Protein AF-A0A7C9AH93-F1 (afdb_monomer)

Secondary structure (DSSP, 8-state):
-HHHHHHHH-HHHHHHHHHHHHHHHHHTT-HHHHHHHHHHHHHHHHHHTTSSTTS-HHHHHHHHHHHH-TTT-----HHHHHHHHHHHHHHHHHHHHHH---

Sequence (102 aa):
VILVLSNLASNVPTVLLLGGRIAAAAAAISASKEKKAWLILAWVSTVAGNLSLLGSAANLIVCEQARRAPHLGYNLTFWRHLKFGVPSTVIVTAIGLILIRD

Nearest PDB structures (foldseek):
  8w6t-assembly1_B  TM=7.968E-01  e=7.071E-01  Homo sapiens

Mean predicted aligned error: 5.88 Å

pLDDT: mean 85.19, std 9.91, range [57.88, 95.81]

Organism: Opuntia streptacantha (NCBI:txid393608)

Radius of gyration: 16.13 Å; Cα contacts (8 Å, |Δi|>4): 118; chains: 1; bounding box: 41×19×42 Å

Solvent-accessible surface area (backbone atoms only — not comparable to full-atom values): 5316 Å² total; per-residue (Å²): 106,60,54,60,41,4,46,73,58,28,36,68,53,38,46,70,72,42,42,67,61,50,35,55,61,24,46,75,76,32,70,70,46,19,54,50,44,51,51,51,50,55,49,43,22,59,43,22,17,51,30,38,41,78,7,30,70,67,48,47,52,51,36,54,50,33,46,66,34,92,90,67,54,38,87,69,45,60,70,62,39,31,71,50,14,46,60,50,31,53,52,54,46,52,54,49,58,67,67,66,63,134

Structure (mmCIF, N/CA/C/O backbone):
data_AF-A0A7C9AH93-F1
#
_entry.id   AF-A0A7C9AH93-F1
#
loop_
_atom_site.group_PDB
_atom_site.id
_atom_site.type_symbol
_atom_site.label_atom_id
_atom_site.label_alt_id
_atom_site.label_comp_id
_atom_site.label_asym_id
_atom_site.label_entity_id
_atom_site.label_seq_id
_atom_site.pdbx_PDB_ins_code
_atom_site.Cartn_x
_atom_site.Cartn_y
_atom_site.Cartn_z
_atom_site.occupancy
_atom_site.B_iso_or_equiv
_atom_site.auth_seq_id
_atom_site.auth_comp_id
_atom_site.auth_asym_id
_atom_site.auth_atom_id
_atom_site.pdbx_PDB_model_num
ATOM 1 N N . VAL A 1 1 ? 5.503 -9.327 -5.765 1.00 60.56 1 VAL A N 1
ATOM 2 C CA . VAL A 1 1 ? 6.568 -9.203 -4.737 1.00 60.56 1 VAL A CA 1
ATOM 3 C C . VAL A 1 1 ? 6.452 -7.902 -3.944 1.00 60.56 1 VAL A C 1
ATOM 5 O O . VAL A 1 1 ? 6.250 -7.999 -2.745 1.00 60.56 1 VAL A O 1
ATOM 8 N N . ILE A 1 2 ? 6.476 -6.717 -4.573 1.00 66.25 2 ILE A N 1
ATOM 9 C CA . ILE A 1 2 ? 6.371 -5.413 -3.871 1.00 66.25 2 ILE A CA 1
ATOM 10 C C . ILE A 1 2 ? 5.104 -5.322 -2.997 1.00 66.25 2 ILE A C 1
ATOM 12 O O . ILE A 1 2 ? 5.217 -5.061 -1.809 1.00 66.25 2 ILE A O 1
ATOM 16 N N . LEU A 1 3 ? 3.922 -5.652 -3.539 1.00 61.56 3 LEU A N 1
ATOM 17 C CA . LEU A 1 3 ? 2.650 -5.672 -2.786 1.00 61.56 3 LEU A CA 1
ATOM 18 C C . LEU A 1 3 ? 2.695 -6.522 -1.504 1.00 61.56 3 LEU A C 1
ATOM 20 O O . LEU A 1 3 ? 2.157 -6.129 -0.472 1.00 61.56 3 LEU A O 1
ATOM 24 N N . VAL A 1 4 ? 3.341 -7.687 -1.581 1.00 66.44 4 VAL A N 1
ATOM 25 C CA . VAL A 1 4 ? 3.442 -8.639 -0.466 1.00 66.44 4 VAL A CA 1
ATOM 26 C C . VAL A 1 4 ? 4.460 -8.142 0.559 1.00 66.44 4 VAL A C 1
ATOM 28 O O . VAL A 1 4 ? 4.166 -8.112 1.749 1.00 66.44 4 VAL A O 1
ATOM 31 N N . LEU A 1 5 ? 5.630 -7.684 0.101 1.00 59.78 5 LEU A N 1
ATOM 32 C CA . LEU A 1 5 ? 6.681 -7.171 0.981 1.00 59.78 5 LEU A CA 1
ATOM 33 C C . LEU A 1 5 ? 6.278 -5.875 1.683 1.00 59.78 5 LEU A C 1
ATOM 35 O O . LEU A 1 5 ? 6.586 -5.727 2.856 1.00 59.78 5 LEU A O 1
ATOM 39 N N . SER A 1 6 ? 5.526 -4.981 1.042 1.00 60.12 6 SER A N 1
ATOM 40 C CA . SER A 1 6 ? 5.054 -3.752 1.695 1.00 60.12 6 SER A CA 1
ATOM 41 C C . SER A 1 6 ? 4.020 -4.008 2.789 1.00 60.12 6 SER A C 1
ATOM 43 O O . SER A 1 6 ? 3.951 -3.235 3.736 1.00 60.12 6 SER A O 1
ATOM 45 N N . ASN A 1 7 ? 3.291 -5.127 2.735 1.00 63.72 7 ASN A N 1
ATOM 46 C CA . ASN A 1 7 ? 2.416 -5.541 3.836 1.00 63.72 7 ASN A CA 1
ATOM 47 C C . ASN A 1 7 ? 3.163 -6.234 4.983 1.00 63.72 7 ASN A C 1
ATOM 49 O O . ASN A 1 7 ? 2.648 -6.267 6.095 1.00 63.72 7 ASN A O 1
ATOM 53 N N . LEU A 1 8 ? 4.357 -6.777 4.725 1.00 60.31 8 LEU A N 1
ATOM 54 C CA . LEU A 1 8 ? 5.144 -7.512 5.719 1.00 60.31 8 LEU A CA 1
ATOM 55 C C . LEU A 1 8 ? 6.230 -6.648 6.380 1.00 60.31 8 LEU A C 1
ATOM 57 O O . LEU A 1 8 ? 6.507 -6.790 7.564 1.00 60.31 8 LEU A O 1
ATOM 61 N N . ALA A 1 9 ? 6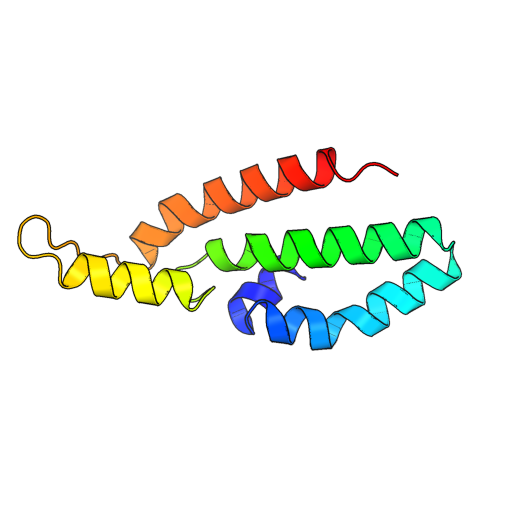.844 -5.758 5.603 1.00 57.88 9 ALA A N 1
ATOM 62 C CA . ALA A 1 9 ? 7.999 -4.955 5.984 1.00 57.88 9 ALA A CA 1
ATOM 63 C C . ALA A 1 9 ? 7.714 -3.447 5.970 1.00 57.88 9 ALA A C 1
ATOM 65 O O . ALA A 1 9 ? 8.618 -2.683 6.276 1.00 57.88 9 ALA A O 1
ATOM 66 N N . SER A 1 10 ? 6.492 -3.001 5.648 1.00 64.69 10 SER A N 1
ATOM 67 C CA . SER A 1 10 ? 6.134 -1.589 5.430 1.00 64.69 10 SER A CA 1
ATOM 68 C C . SER A 1 10 ? 6.717 -0.992 4.136 1.00 64.69 10 SER A C 1
ATOM 70 O O . SER A 1 10 ? 7.653 -1.514 3.513 1.00 64.69 10 SER A O 1
ATOM 72 N N . ASN A 1 11 ? 6.126 0.118 3.696 1.00 74.12 11 ASN A N 1
ATOM 73 C CA . ASN A 1 11 ? 6.435 0.788 2.430 1.00 74.12 11 ASN A CA 1
ATOM 74 C C . ASN A 1 11 ? 7.910 1.216 2.359 1.00 74.12 11 ASN A C 1
ATOM 76 O O . ASN A 1 11 ? 8.595 0.927 1.379 1.00 74.12 11 ASN A O 1
ATOM 80 N N . VAL A 1 12 ? 8.415 1.847 3.427 1.00 76.06 12 VAL A N 1
ATOM 81 C CA . VAL A 1 12 ? 9.775 2.410 3.478 1.00 76.06 12 VAL A CA 1
ATOM 82 C C . VAL A 1 12 ? 10.851 1.317 3.372 1.00 76.06 12 VAL A C 1
ATOM 84 O O . VAL A 1 12 ? 11.682 1.406 2.465 1.00 76.06 12 VAL A O 1
ATOM 87 N N . PRO A 1 13 ? 10.833 0.238 4.180 1.00 73.12 13 PRO A N 1
ATOM 88 C CA . PRO A 1 13 ? 11.804 -0.845 4.022 1.00 73.12 13 PRO A CA 1
ATOM 89 C C . PRO A 1 13 ? 11.701 -1.562 2.677 1.00 73.12 13 PRO A C 1
ATOM 91 O O . PRO A 1 13 ? 12.722 -1.950 2.119 1.00 73.12 13 PRO A O 1
ATOM 94 N N . THR A 1 14 ? 10.502 -1.690 2.098 1.00 78.00 14 THR A N 1
ATOM 95 C CA . THR A 1 14 ? 10.352 -2.299 0.764 1.00 78.00 14 THR A CA 1
ATOM 96 C C . THR A 1 14 ? 11.096 -1.504 -0.311 1.00 78.00 14 THR A C 1
ATOM 98 O O . THR A 1 14 ? 11.770 -2.096 -1.156 1.00 78.00 14 THR A O 1
ATOM 101 N N . VAL A 1 15 ? 11.017 -0.171 -0.269 1.00 79.12 15 VAL A N 1
ATOM 102 C CA . VAL A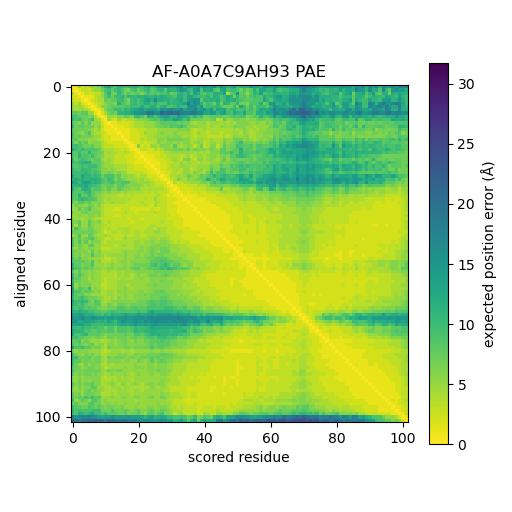 1 15 ? 11.746 0.702 -1.201 1.00 79.12 15 VAL A CA 1
ATOM 103 C C . VAL A 1 15 ? 13.254 0.615 -0.967 1.00 79.12 15 VAL A C 1
ATOM 105 O O . VAL A 1 15 ? 14.001 0.489 -1.933 1.00 79.12 15 VAL A O 1
ATOM 108 N N . LEU A 1 16 ? 13.709 0.600 0.288 1.00 79.94 16 LEU A N 1
ATOM 109 C CA . LEU A 1 16 ? 15.136 0.472 0.612 1.00 79.94 16 LEU A CA 1
ATOM 110 C C . LEU A 1 16 ? 15.722 -0.880 0.170 1.00 79.94 16 LEU A C 1
ATOM 112 O O . LEU A 1 16 ? 16.852 -0.936 -0.307 1.00 79.94 16 LEU A O 1
ATOM 116 N N . LEU A 1 17 ? 14.950 -1.965 0.283 1.00 80.00 17 LEU A N 1
ATOM 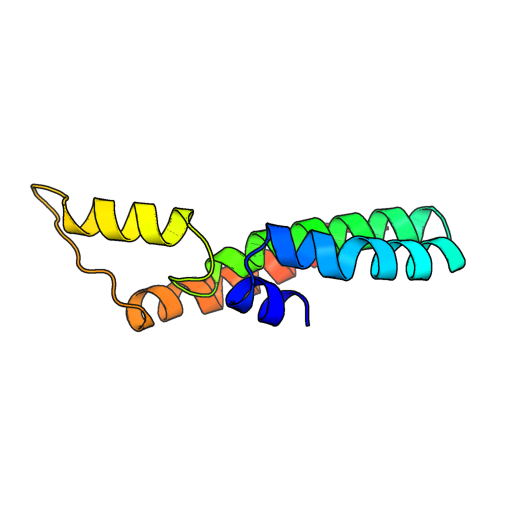117 C CA . LEU A 1 17 ? 15.392 -3.317 -0.075 1.00 80.00 17 LEU A CA 1
ATOM 118 C C . LEU A 1 17 ? 15.374 -3.587 -1.586 1.00 80.00 17 LEU A C 1
ATOM 120 O O . LEU A 1 17 ? 16.205 -4.350 -2.085 1.00 80.00 17 LEU A O 1
ATOM 124 N N . LEU A 1 18 ? 14.410 -3.016 -2.316 1.00 79.88 18 LEU A N 1
ATOM 125 C CA . LEU A 1 18 ? 14.185 -3.326 -3.733 1.00 79.88 18 LEU A CA 1
ATOM 126 C C . LEU A 1 18 ? 14.618 -2.213 -4.691 1.00 79.88 18 LEU A C 1
ATOM 128 O O . LEU A 1 18 ? 14.924 -2.512 -5.844 1.00 79.88 18 LEU A O 1
ATOM 132 N N . GLY A 1 19 ? 14.671 -0.959 -4.236 1.00 80.00 19 GLY A N 1
ATOM 133 C CA . GLY A 1 19 ? 14.898 0.218 -5.077 1.00 80.00 19 GLY A CA 1
ATOM 134 C C . GLY A 1 19 ? 16.188 0.148 -5.876 1.00 80.00 19 GLY A C 1
ATOM 135 O O . GLY A 1 19 ? 16.145 0.194 -7.100 1.00 80.00 19 GLY A O 1
ATOM 136 N N . GLY A 1 20 ? 17.323 -0.071 -5.206 1.00 78.81 20 GLY A N 1
ATOM 137 C CA . GLY A 1 20 ? 18.626 -0.129 -5.878 1.00 78.81 20 GLY A CA 1
ATOM 138 C C . GLY A 1 20 ? 18.725 -1.239 -6.931 1.00 78.81 20 GLY A C 1
ATOM 139 O O . GLY A 1 20 ? 19.265 -1.019 -8.010 1.00 78.81 20 GLY A O 1
ATOM 140 N N . ARG A 1 21 ? 18.148 -2.420 -6.665 1.00 81.75 21 ARG A N 1
ATOM 141 C CA . ARG A 1 21 ? 18.173 -3.556 -7.607 1.00 81.75 21 ARG A CA 1
ATOM 142 C C . ARG A 1 21 ? 17.260 -3.329 -8.811 1.00 81.75 21 ARG A C 1
ATOM 144 O O . ARG A 1 21 ? 17.649 -3.638 -9.932 1.00 81.75 21 ARG A O 1
ATOM 151 N N . ILE A 1 22 ? 16.062 -2.790 -8.579 1.00 81.25 22 I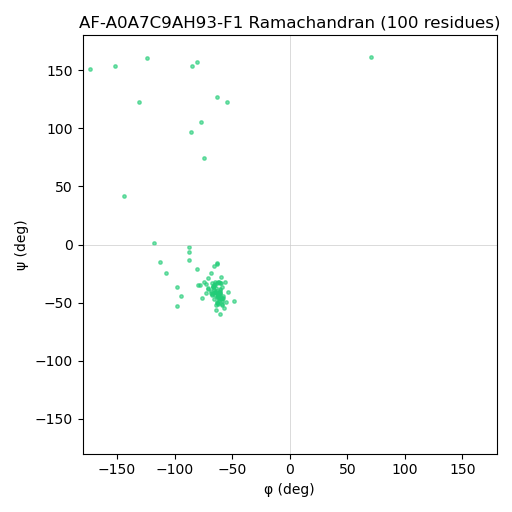LE A N 1
ATOM 152 C CA . ILE A 1 22 ? 15.090 -2.492 -9.638 1.00 81.25 22 ILE A CA 1
ATOM 153 C C . ILE A 1 22 ? 15.606 -1.358 -10.533 1.00 81.25 22 ILE A C 1
ATOM 155 O O . ILE A 1 22 ? 15.528 -1.467 -11.754 1.00 81.25 22 ILE A O 1
ATOM 159 N N . ALA A 1 23 ? 16.176 -0.309 -9.937 1.00 77.62 23 ALA A N 1
ATOM 160 C CA . ALA A 1 23 ? 16.762 0.811 -10.663 1.00 77.62 23 ALA A CA 1
ATOM 161 C C . ALA A 1 23 ? 17.956 0.377 -11.514 1.00 77.62 23 ALA A C 1
ATOM 163 O O . ALA A 1 23 ? 17.970 0.641 -12.711 1.00 77.62 23 ALA A O 1
ATOM 164 N N . ALA A 1 24 ? 18.903 -0.372 -10.938 1.00 78.31 24 ALA A N 1
ATOM 165 C CA . ALA A 1 24 ? 20.072 -0.861 -11.667 1.00 78.31 24 ALA A CA 1
ATOM 166 C C . ALA A 1 24 ? 19.689 -1.777 -12.844 1.00 78.31 24 ALA A C 1
ATOM 168 O O . ALA A 1 24 ? 20.230 -1.638 -13.940 1.00 78.31 24 ALA A O 1
ATOM 169 N N . ALA A 1 25 ? 18.718 -2.677 -12.649 1.00 78.06 25 ALA A N 1
ATOM 170 C CA . ALA A 1 25 ? 18.234 -3.554 -13.715 1.00 78.06 25 ALA A CA 1
ATOM 171 C C . ALA A 1 25 ? 17.528 -2.782 -14.845 1.00 78.06 25 ALA A C 1
ATOM 173 O O . ALA A 1 25 ? 17.649 -3.145 -16.012 1.00 78.06 25 ALA A O 1
ATOM 174 N N . ALA A 1 26 ? 16.800 -1.714 -14.519 1.00 78.50 26 ALA A N 1
ATOM 175 C CA . ALA A 1 26 ? 16.096 -0.899 -15.504 1.00 78.50 26 ALA A CA 1
ATOM 176 C C . ALA A 1 26 ? 17.021 0.096 -16.230 1.00 78.50 26 ALA A C 1
ATOM 178 O O . ALA A 1 26 ? 16.860 0.315 -17.434 1.00 78.50 26 ALA A O 1
ATOM 179 N N . ALA A 1 27 ? 18.022 0.637 -15.531 1.00 79.19 27 ALA A N 1
ATOM 180 C CA . ALA A 1 27 ? 19.061 1.498 -16.093 1.00 79.19 27 ALA A CA 1
ATOM 181 C C . ALA 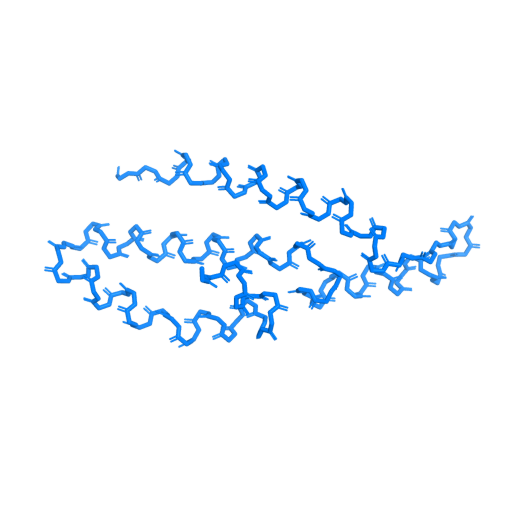A 1 27 ? 19.885 0.779 -17.171 1.00 79.19 27 ALA A C 1
ATOM 183 O O . ALA A 1 27 ? 20.255 1.390 -18.169 1.00 79.19 27 ALA A O 1
ATOM 184 N N . ALA A 1 28 ? 20.088 -0.537 -17.022 1.00 82.25 28 ALA A N 1
ATOM 185 C CA . ALA A 1 28 ? 20.743 -1.373 -18.030 1.00 82.25 28 ALA A CA 1
ATOM 186 C C . ALA A 1 28 ? 19.977 -1.453 -19.369 1.00 82.25 28 ALA A C 1
ATOM 188 O O . ALA A 1 28 ? 20.555 -1.852 -20.376 1.00 82.25 28 ALA A O 1
ATOM 189 N N . ILE A 1 29 ? 18.691 -1.082 -19.393 1.00 82.75 29 ILE A N 1
ATOM 190 C CA . ILE A 1 29 ? 17.855 -1.078 -20.602 1.00 82.75 29 ILE A CA 1
ATOM 191 C C . ILE A 1 29 ? 17.793 0.332 -21.206 1.00 82.75 29 ILE A C 1
ATOM 193 O O . ILE A 1 29 ? 18.017 0.505 -22.400 1.00 82.75 29 ILE A O 1
ATOM 197 N N . SER A 1 30 ? 17.435 1.343 -20.405 1.00 84.25 30 SER A N 1
ATOM 198 C CA . SER A 1 30 ? 17.361 2.756 -20.813 1.00 84.25 30 SER A CA 1
ATOM 199 C C . SER A 1 30 ? 17.073 3.652 -19.603 1.00 84.25 30 SER A C 1
ATOM 201 O O . SER A 1 30 ? 16.322 3.262 -18.708 1.00 84.25 30 SER A O 1
ATOM 203 N N . ALA A 1 31 ? 17.538 4.905 -19.634 1.00 80.81 31 ALA A N 1
ATOM 204 C CA . ALA A 1 31 ? 17.191 5.923 -18.635 1.00 80.81 31 ALA A CA 1
ATOM 205 C C . ALA A 1 31 ? 15.667 6.155 -18.504 1.00 80.81 31 ALA A C 1
ATOM 207 O O . ALA A 1 31 ? 15.153 6.416 -17.416 1.00 80.81 31 ALA A O 1
ATOM 208 N N . SER A 1 32 ? 14.913 6.003 -19.601 1.00 83.81 32 SER A N 1
ATOM 209 C CA . SER A 1 32 ? 13.442 6.089 -19.577 1.00 83.81 32 SER A CA 1
ATOM 210 C C . SER A 1 32 ? 12.810 4.961 -18.747 1.00 83.81 32 SER A C 1
ATOM 212 O O . SER A 1 32 ? 11.890 5.189 -17.957 1.00 83.81 32 SER A O 1
ATOM 214 N N . LYS A 1 33 ? 13.348 3.741 -18.867 1.00 83.19 33 LYS A N 1
ATOM 215 C CA . LYS A 1 33 ? 12.875 2.557 -18.144 1.00 83.19 33 LYS A CA 1
ATOM 216 C C . LYS A 1 33 ? 13.251 2.605 -16.671 1.00 83.19 33 LYS A C 1
ATOM 218 O O . LYS A 1 33 ? 12.441 2.187 -15.849 1.00 83.19 33 LYS A O 1
ATOM 223 N N . GLU A 1 34 ? 14.407 3.169 -16.328 1.00 86.06 34 GLU A N 1
ATOM 224 C CA . GLU A 1 34 ? 14.790 3.420 -14.936 1.00 86.06 34 GLU A CA 1
ATOM 225 C C . GLU A 1 34 ? 13.785 4.334 -14.228 1.00 86.06 34 GLU A C 1
ATOM 227 O O . GLU A 1 34 ? 13.243 3.975 -13.180 1.00 86.06 34 GLU A O 1
ATOM 232 N N . LYS A 1 35 ? 13.461 5.482 -14.836 1.00 86.25 35 LYS A N 1
ATOM 233 C CA . LYS A 1 35 ? 12.470 6.414 -14.286 1.00 86.25 35 LYS A CA 1
ATOM 234 C C . LYS A 1 35 ? 11.111 5.740 -14.105 1.00 86.25 35 LYS A C 1
ATOM 236 O O . LYS A 1 35 ? 10.486 5.878 -13.053 1.00 86.25 35 LYS A O 1
ATOM 241 N N . LYS A 1 36 ? 10.668 4.964 -15.097 1.00 87.00 36 LYS A N 1
ATOM 242 C CA . LYS A 1 36 ? 9.415 4.203 -15.014 1.00 87.00 36 LYS A CA 1
ATOM 243 C C . LYS A 1 36 ? 9.439 3.171 -13.884 1.00 87.00 36 LYS A C 1
ATOM 245 O O . LYS A 1 36 ? 8.451 3.030 -13.169 1.00 87.00 36 LYS A O 1
ATOM 250 N N . ALA A 1 37 ? 10.557 2.479 -13.689 1.00 87.12 37 ALA A N 1
ATOM 251 C CA . ALA A 1 37 ? 10.708 1.492 -12.628 1.00 87.12 37 ALA A CA 1
ATOM 252 C C . ALA A 1 37 ? 10.623 2.134 -11.231 1.00 87.12 37 ALA A C 1
ATOM 254 O O . ALA A 1 37 ? 9.927 1.606 -10.361 1.00 87.12 37 ALA A O 1
ATOM 255 N N . TRP A 1 38 ? 11.234 3.308 -11.041 1.00 88.31 38 TRP A N 1
ATOM 256 C CA . TRP A 1 38 ? 11.081 4.102 -9.818 1.00 88.31 38 TRP A CA 1
ATOM 257 C C . TRP A 1 38 ? 9.643 4.567 -9.589 1.00 88.31 38 TRP A C 1
ATOM 259 O O . TRP A 1 38 ? 9.145 4.452 -8.470 1.00 88.31 38 TRP A O 1
ATOM 269 N N . LEU A 1 39 ? 8.951 5.036 -10.633 1.00 89.75 39 LEU A N 1
ATOM 270 C CA . LEU A 1 39 ? 7.546 5.447 -10.536 1.00 89.75 39 LEU A CA 1
ATOM 271 C C . LEU A 1 39 ? 6.636 4.278 -10.143 1.00 89.75 39 LEU A C 1
ATOM 273 O O . LEU A 1 39 ? 5.816 4.416 -9.236 1.00 89.75 39 LEU A O 1
ATOM 277 N N . ILE A 1 40 ? 6.811 3.111 -10.770 1.00 89.44 40 ILE A N 1
ATOM 278 C CA . ILE A 1 40 ? 6.053 1.900 -10.430 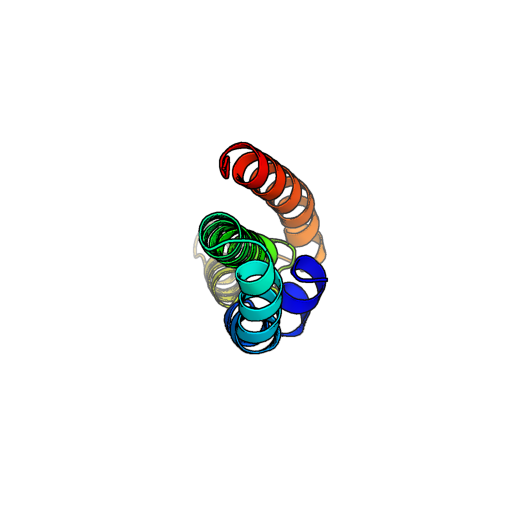1.00 89.44 40 ILE A CA 1
ATOM 279 C C . ILE A 1 40 ? 6.353 1.468 -8.992 1.00 89.44 40 ILE A C 1
ATOM 281 O O . ILE A 1 40 ? 5.426 1.167 -8.241 1.00 89.44 40 ILE A O 1
ATOM 285 N N . LEU A 1 41 ? 7.623 1.457 -8.577 1.00 88.31 41 LEU A N 1
ATOM 286 C CA . LEU A 1 41 ? 8.006 1.094 -7.213 1.00 88.31 41 LEU A CA 1
ATOM 287 C C . LEU A 1 41 ? 7.401 2.053 -6.182 1.00 88.31 41 LEU A C 1
ATOM 289 O O . LEU A 1 41 ? 6.831 1.595 -5.190 1.00 88.31 41 LEU A O 1
ATOM 293 N N . ALA A 1 42 ? 7.490 3.363 -6.414 1.00 88.56 42 ALA A N 1
ATOM 294 C CA . ALA A 1 42 ? 6.937 4.379 -5.525 1.00 88.56 42 ALA A CA 1
ATOM 295 C C . ALA A 1 42 ? 5.411 4.256 -5.420 1.00 88.56 42 ALA A C 1
ATOM 297 O O . ALA A 1 42 ? 4.861 4.256 -4.317 1.00 88.56 42 ALA A O 1
ATOM 298 N N . TRP A 1 43 ? 4.730 4.065 -6.553 1.00 91.19 43 TRP A N 1
ATOM 299 C CA . TRP A 1 43 ? 3.281 3.901 -6.589 1.00 91.19 43 TRP A CA 1
ATOM 300 C C . TRP A 1 43 ? 2.830 2.636 -5.860 1.00 91.19 43 TRP A C 1
ATOM 302 O O . TRP A 1 43 ? 2.045 2.694 -4.913 1.00 91.19 43 TRP A O 1
ATOM 312 N N . VAL A 1 44 ? 3.354 1.481 -6.276 1.00 89.19 44 VAL A N 1
ATOM 313 C CA . VAL A 1 44 ? 2.914 0.182 -5.762 1.00 89.19 44 VAL A CA 1
ATOM 314 C C . VAL A 1 44 ? 3.268 0.034 -4.287 1.00 89.19 44 VAL A C 1
ATOM 316 O O . VAL A 1 44 ? 2.439 -0.469 -3.536 1.00 89.19 44 VAL A O 1
ATOM 319 N N . SER A 1 45 ? 4.444 0.496 -3.845 1.00 87.06 45 SER A N 1
ATOM 320 C CA . SER A 1 45 ? 4.791 0.457 -2.418 1.00 87.06 45 SER A CA 1
ATOM 321 C C . SER A 1 45 ? 3.855 1.341 -1.594 1.00 87.06 45 SER A C 1
ATOM 323 O O . SER A 1 45 ? 3.359 0.886 -0.575 1.00 87.06 45 SER A O 1
ATOM 325 N N . THR A 1 46 ? 3.507 2.544 -2.063 1.00 89.50 46 THR A N 1
ATOM 326 C CA . THR A 1 46 ? 2.577 3.438 -1.354 1.00 89.50 46 THR A CA 1
ATOM 327 C C . THR A 1 46 ? 1.185 2.823 -1.209 1.00 89.50 46 THR A C 1
ATOM 329 O O . THR A 1 46 ? 0.654 2.741 -0.101 1.00 89.50 46 THR A O 1
ATOM 332 N N . VAL A 1 47 ? 0.601 2.351 -2.315 1.00 90.69 47 VAL A N 1
ATOM 333 C CA . VAL A 1 47 ? -0.779 1.832 -2.350 1.00 90.69 47 VAL A CA 1
ATOM 334 C C . VAL A 1 47 ? -0.903 0.479 -1.633 1.00 90.69 47 VAL A C 1
ATOM 336 O O . VAL A 1 47 ? -1.951 0.174 -1.055 1.00 90.69 47 VAL A O 1
ATOM 339 N N . ALA A 1 48 ? 0.168 -0.322 -1.609 1.00 88.31 48 ALA A N 1
ATOM 340 C CA . ALA A 1 48 ? 0.200 -1.610 -0.919 1.00 88.31 48 ALA A CA 1
ATOM 341 C C . ALA A 1 48 ? -0.018 -1.495 0.596 1.00 88.31 48 ALA A C 1
ATOM 343 O O . ALA A 1 48 ? -0.633 -2.391 1.177 1.00 88.31 48 ALA A O 1
ATOM 344 N N . GLY A 1 49 ? 0.420 -0.398 1.224 1.00 88.38 49 GLY A N 1
ATOM 345 C CA . GLY A 1 49 ? 0.234 -0.162 2.660 1.00 88.38 49 GLY A CA 1
ATOM 346 C C . GLY A 1 49 ? -1.234 -0.054 3.099 1.00 88.38 49 GLY A C 1
ATOM 347 O O . GLY A 1 49 ? -1.533 -0.189 4.283 1.00 88.38 49 GLY A O 1
ATOM 348 N N . ASN A 1 50 ? -2.169 0.137 2.162 1.00 91.12 50 ASN A N 1
ATOM 349 C CA . ASN A 1 50 ? -3.607 0.186 2.450 1.00 91.12 50 ASN A CA 1
ATOM 350 C C . ASN A 1 50 ? -4.291 -1.189 2.437 1.00 91.12 50 ASN A C 1
ATOM 352 O O . ASN A 1 50 ? -5.412 -1.305 2.936 1.00 91.12 50 ASN A O 1
ATOM 356 N N . LEU A 1 51 ? -3.620 -2.226 1.920 1.00 91.06 51 LEU A N 1
ATOM 357 C CA . LEU A 1 51 ? -4.210 -3.550 1.708 1.00 91.06 51 LEU A CA 1
ATOM 358 C C . LEU A 1 51 ? -4.725 -4.160 3.016 1.00 91.06 51 LEU A C 1
ATOM 360 O O . LEU A 1 51 ? -5.837 -4.681 3.065 1.00 91.06 51 LEU A O 1
ATOM 364 N N . SER A 1 52 ? -3.917 -4.090 4.074 1.00 91.50 52 SER A N 1
ATOM 365 C CA . SER A 1 52 ? -4.227 -4.643 5.389 1.00 91.50 52 SER A CA 1
ATOM 366 C C . SER A 1 52 ? -4.147 -3.579 6.482 1.00 91.50 52 SER A C 1
ATOM 368 O O . SER A 1 52 ? -3.493 -2.546 6.329 1.00 91.50 52 SER A O 1
ATOM 370 N N . LEU A 1 53 ? -4.790 -3.846 7.622 1.00 90.75 53 LEU A N 1
ATOM 371 C CA . LEU A 1 53 ? -4.798 -2.921 8.761 1.00 90.75 53 LEU A CA 1
ATOM 372 C C . LEU A 1 53 ? -3.380 -2.630 9.284 1.00 90.75 53 LEU A C 1
ATOM 374 O O . LEU A 1 53 ? -3.100 -1.520 9.717 1.00 90.75 53 LEU A O 1
ATOM 378 N N . LEU A 1 54 ? -2.484 -3.619 9.205 1.00 88.88 54 LEU A N 1
ATOM 379 C CA . LEU A 1 54 ? -1.087 -3.510 9.639 1.00 88.88 54 LEU A CA 1
ATOM 380 C C . LEU A 1 54 ? -0.154 -2.977 8.542 1.00 88.88 54 LEU A C 1
ATOM 382 O O . LEU A 1 54 ? 1.015 -2.722 8.812 1.00 88.88 54 LEU A O 1
ATOM 386 N N . GLY A 1 55 ? -0.654 -2.802 7.316 1.00 84.94 55 GLY A N 1
ATOM 387 C CA . GLY A 1 55 ? 0.152 -2.384 6.169 1.00 84.94 55 GLY A CA 1
ATOM 388 C C . GLY A 1 55 ? 0.712 -0.964 6.289 1.00 84.94 55 GLY A C 1
ATOM 389 O O . GLY A 1 55 ? 1.676 -0.629 5.604 1.00 84.94 55 GLY A O 1
ATOM 390 N N . SER A 1 56 ? 0.153 -0.125 7.168 1.00 87.50 56 SER A N 1
ATOM 391 C CA . SER A 1 56 ? 0.690 1.206 7.446 1.00 87.50 56 SER A CA 1
ATOM 392 C C . SER A 1 56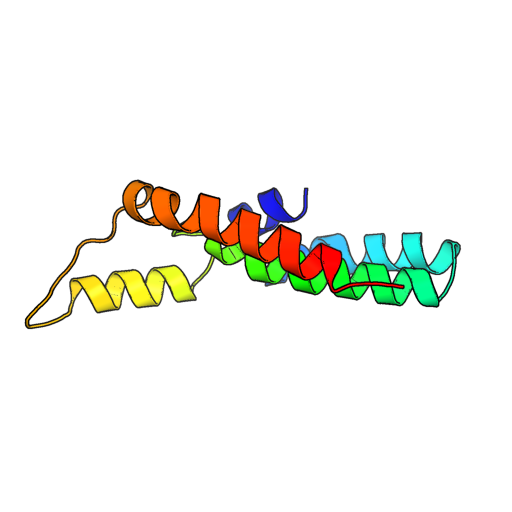 ? 0.379 1.685 8.864 1.00 87.50 56 SER A C 1
ATOM 394 O O . SER A 1 56 ? -0.641 1.337 9.460 1.00 87.50 56 SER A O 1
ATOM 396 N N . ALA A 1 57 ? 1.236 2.567 9.384 1.00 89.00 57 ALA A N 1
ATOM 397 C CA . ALA A 1 57 ? 0.981 3.259 10.646 1.00 89.00 57 ALA A CA 1
ATOM 398 C C . ALA A 1 57 ? -0.281 4.138 10.574 1.00 89.00 57 ALA A C 1
ATOM 400 O O . ALA A 1 57 ? -1.001 4.256 11.561 1.00 89.00 57 ALA A O 1
ATOM 401 N N . ALA A 1 58 ? -0.587 4.708 9.403 1.00 90.44 58 ALA A N 1
ATOM 402 C CA . ALA A 1 58 ? -1.783 5.522 9.198 1.00 90.44 58 ALA A CA 1
ATOM 403 C C . ALA A 1 58 ? -3.072 4.723 9.450 1.00 90.44 58 ALA A C 1
ATOM 405 O O . ALA A 1 58 ? -3.961 5.210 10.148 1.00 90.44 58 ALA A O 1
ATOM 406 N N . ASN A 1 59 ? -3.146 3.475 8.974 1.00 91.94 59 ASN A N 1
ATOM 407 C CA . ASN A 1 59 ? -4.296 2.599 9.222 1.00 91.94 59 ASN A CA 1
ATOM 408 C C . ASN A 1 59 ? -4.501 2.338 10.722 1.00 91.94 59 ASN A C 1
ATOM 410 O O . ASN A 1 59 ? -5.631 2.383 11.208 1.00 91.94 59 ASN A O 1
ATOM 414 N N . LEU A 1 60 ? -3.415 2.123 11.472 1.00 91.62 60 LEU A N 1
ATOM 415 C CA . LEU A 1 60 ? -3.462 1.922 12.924 1.00 91.62 60 LEU A CA 1
ATOM 416 C C . LEU A 1 60 ? -3.872 3.186 13.683 1.00 91.62 60 LEU A C 1
ATOM 418 O O . LEU A 1 60 ? -4.668 3.101 14.617 1.00 91.62 60 LEU A O 1
ATOM 422 N N . ILE A 1 61 ? -3.378 4.353 13.262 1.00 93.50 61 ILE A N 1
ATOM 423 C CA . ILE A 1 61 ? -3.789 5.642 13.827 1.00 93.50 61 ILE A CA 1
ATOM 424 C C . ILE A 1 61 ? -5.296 5.816 13.639 1.00 93.50 61 ILE A C 1
ATOM 426 O O . ILE A 1 61 ? -6.003 6.045 14.615 1.00 93.50 61 ILE A O 1
ATOM 430 N N . VAL A 1 62 ? -5.807 5.642 12.417 1.00 93.81 62 VAL A N 1
ATOM 431 C CA . VAL A 1 62 ? -7.244 5.770 12.126 1.00 93.81 62 VAL A CA 1
ATOM 432 C C . VAL A 1 62 ? -8.065 4.746 12.909 1.00 93.81 62 VAL A C 1
ATOM 434 O O . VAL A 1 62 ? -9.097 5.105 13.467 1.00 93.81 62 VAL A O 1
ATOM 437 N N . CYS A 1 63 ? -7.603 3.499 13.009 1.00 94.31 63 CYS A N 1
ATOM 438 C CA . CYS A 1 63 ? -8.254 2.461 13.806 1.00 94.31 63 CYS A CA 1
ATOM 439 C C . CYS A 1 63 ? -8.384 2.858 15.282 1.00 94.31 63 CYS A C 1
ATOM 441 O O . CYS A 1 63 ? -9.453 2.715 15.875 1.00 94.31 63 CYS A O 1
ATOM 443 N N . GLU A 1 64 ? -7.311 3.383 15.876 1.00 94.25 64 GLU A N 1
ATOM 444 C CA . GLU A 1 64 ? -7.314 3.799 17.276 1.00 94.25 64 GLU A CA 1
ATOM 445 C C . GLU A 1 64 ? -8.159 5.060 17.497 1.00 94.25 64 GLU A C 1
ATOM 447 O O . GLU A 1 64 ? -8.889 5.143 18.485 1.00 94.25 64 GLU A O 1
ATOM 452 N N . GLN A 1 65 ? -8.128 6.015 16.563 1.00 94.31 65 GLN A N 1
ATOM 453 C CA . GLN A 1 65 ? -8.993 7.197 16.615 1.00 94.31 65 GLN A CA 1
ATOM 454 C C . GLN A 1 65 ? -10.474 6.819 16.479 1.00 94.31 65 GLN A C 1
ATOM 456 O O . GLN A 1 65 ? -11.299 7.293 17.257 1.00 94.31 65 GLN A O 1
ATOM 461 N N . ALA A 1 66 ? -10.814 5.915 15.556 1.00 94.00 66 ALA A N 1
ATOM 462 C CA . ALA A 1 66 ? -12.176 5.417 15.383 1.00 94.00 66 ALA A CA 1
ATOM 463 C C . ALA A 1 66 ? -12.685 4.722 16.652 1.00 94.00 66 ALA A C 1
ATOM 465 O O . ALA A 1 66 ? -13.832 4.919 17.045 1.00 94.00 66 ALA A O 1
ATOM 466 N N . ARG A 1 67 ? -11.825 3.967 17.345 1.00 94.12 67 ARG A N 1
ATOM 467 C CA . ARG A 1 67 ? -12.168 3.316 18.615 1.00 94.12 67 ARG A CA 1
ATOM 468 C C . ARG A 1 67 ? -12.436 4.316 19.745 1.00 94.12 67 ARG A C 1
ATOM 470 O O . ARG A 1 67 ? -13.286 4.050 20.588 1.00 94.12 67 ARG A O 1
ATOM 477 N N . ARG A 1 68 ? -11.717 5.445 19.774 1.00 94.25 68 ARG A N 1
ATOM 478 C CA . ARG A 1 68 ? -11.826 6.492 20.810 1.00 94.25 68 ARG A CA 1
ATOM 479 C C . ARG A 1 68 ? -12.900 7.551 20.525 1.00 94.25 68 ARG A C 1
ATOM 481 O O . ARG A 1 68 ? -13.077 8.451 21.341 1.00 94.25 68 ARG A O 1
ATOM 488 N N . ALA A 1 69 ? -13.597 7.477 19.391 1.00 93.75 69 ALA A N 1
ATOM 489 C CA . ALA A 1 69 ? -14.567 8.492 18.993 1.00 93.75 69 ALA A CA 1
ATOM 490 C C . ALA A 1 69 ? -15.760 8.574 19.986 1.00 93.75 69 ALA A C 1
ATOM 492 O O . ALA A 1 69 ? -16.413 7.555 20.216 1.00 93.75 69 ALA A O 1
ATOM 493 N N . PRO A 1 70 ? -16.104 9.761 20.535 1.00 86.62 70 PRO A N 1
ATOM 494 C CA . PRO A 1 70 ? -17.091 9.894 21.620 1.00 86.62 70 PRO A CA 1
ATOM 495 C C . PRO A 1 70 ? -18.531 9.508 21.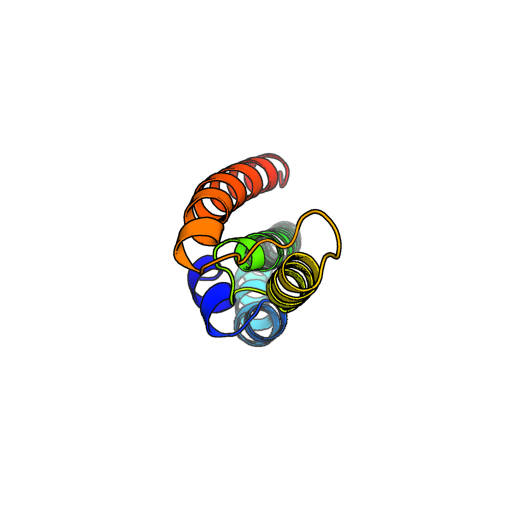254 1.00 86.62 70 PRO A C 1
ATOM 497 O O . PRO A 1 70 ? -19.266 8.997 22.091 1.00 86.62 70 PRO A O 1
ATOM 500 N N . HIS A 1 71 ? -18.945 9.766 20.010 1.00 85.50 71 HIS A N 1
ATOM 501 C CA . HIS A 1 71 ? -20.339 9.598 19.571 1.00 85.50 71 HIS A CA 1
ATOM 502 C C . HIS A 1 71 ? -20.530 8.462 18.554 1.00 85.50 71 HIS A C 1
ATOM 504 O O . HIS A 1 71 ? -21.655 8.035 18.320 1.00 85.50 71 HIS A O 1
ATOM 510 N N . LEU A 1 72 ? -19.441 7.972 17.949 1.00 86.38 72 LEU A N 1
ATOM 511 C CA . LEU A 1 72 ? -19.441 6.979 16.865 1.00 86.38 72 LEU A CA 1
ATOM 512 C C . LEU A 1 72 ? -18.239 6.025 16.986 1.00 86.38 72 LEU A C 1
ATOM 514 O O . LEU A 1 72 ? -17.572 5.715 15.999 1.00 86.38 72 LEU A O 1
ATOM 518 N N . GLY A 1 73 ? -17.929 5.597 18.213 1.00 87.75 73 GLY A N 1
ATOM 519 C CA . GLY A 1 73 ? -16.849 4.650 18.480 1.00 87.75 73 GLY A CA 1
ATOM 520 C C . GLY A 1 73 ? -17.007 3.377 17.648 1.00 87.75 73 GLY A C 1
ATOM 521 O O . GLY A 1 73 ? -18.030 2.697 17.725 1.00 87.75 73 GLY A O 1
ATOM 522 N N . TYR A 1 74 ? -15.995 3.039 16.852 1.00 91.88 74 TYR A N 1
ATOM 523 C CA . TYR A 1 74 ? -16.019 1.866 15.986 1.00 91.88 74 TYR A CA 1
ATOM 524 C C . TYR A 1 74 ? -14.748 1.038 16.138 1.00 91.88 74 TYR A C 1
ATOM 526 O O . TYR A 1 74 ? -13.637 1.514 15.912 1.00 91.88 74 TYR A O 1
ATOM 534 N N . ASN A 1 75 ? -14.918 -0.238 16.489 1.00 92.00 75 ASN A N 1
ATOM 535 C CA . ASN A 1 75 ? -13.811 -1.182 16.572 1.00 92.00 75 ASN A CA 1
ATOM 536 C C . ASN A 1 75 ? -13.548 -1.804 15.192 1.00 92.00 75 ASN A C 1
ATOM 538 O O . ASN A 1 75 ? -14.227 -2.747 14.763 1.00 92.00 75 ASN A O 1
ATOM 542 N N . LEU A 1 76 ? -12.577 -1.238 14.477 1.00 92.25 76 LEU A N 1
ATOM 543 C CA . LEU A 1 76 ? -12.153 -1.728 13.173 1.00 92.25 76 LEU A CA 1
ATOM 544 C C . LEU A 1 76 ? -11.284 -2.981 13.344 1.00 92.25 76 LEU A C 1
ATOM 546 O O . LEU A 1 76 ? -10.116 -2.914 13.710 1.00 92.25 76 LEU A O 1
ATOM 550 N N . THR A 1 77 ? -11.850 -4.149 13.048 1.00 93.62 77 THR A N 1
ATOM 551 C CA . THR A 1 77 ? -11.090 -5.405 13.056 1.00 93.62 77 THR A CA 1
ATOM 552 C C . THR A 1 77 ? -10.279 -5.578 11.772 1.00 93.62 77 THR A C 1
ATOM 554 O O . THR A 1 77 ? -10.647 -5.058 10.716 1.00 93.62 77 THR A O 1
ATOM 557 N N . PHE A 1 78 ? -9.218 -6.389 11.834 1.00 91.94 78 PHE A N 1
ATOM 558 C CA . PHE A 1 78 ? -8.379 -6.724 10.677 1.00 91.94 78 PHE A CA 1
ATOM 559 C C . PHE A 1 78 ? -9.203 -7.147 9.449 1.00 91.94 78 PHE A C 1
ATOM 561 O O . PHE A 1 78 ? -9.036 -6.597 8.364 1.00 91.94 78 PHE A O 1
ATOM 568 N N . TRP A 1 79 ? -10.157 -8.064 9.630 1.00 93.75 79 TRP A N 1
ATOM 569 C CA . TRP A 1 79 ? -11.011 -8.562 8.547 1.00 93.75 79 TRP A CA 1
ATOM 570 C C . TRP A 1 79 ? -11.971 -7.508 7.993 1.00 93.75 79 TRP A C 1
ATOM 572 O O . TRP A 1 79 ? -12.273 -7.520 6.801 1.00 93.75 79 TRP A O 1
ATOM 582 N N . ARG A 1 80 ? -12.460 -6.589 8.835 1.00 94.00 80 ARG A N 1
ATOM 583 C CA . ARG A 1 80 ? -13.315 -5.479 8.389 1.00 94.00 80 ARG A CA 1
ATOM 584 C C . ARG A 1 80 ? -12.525 -4.490 7.543 1.00 94.00 80 ARG A C 1
ATOM 586 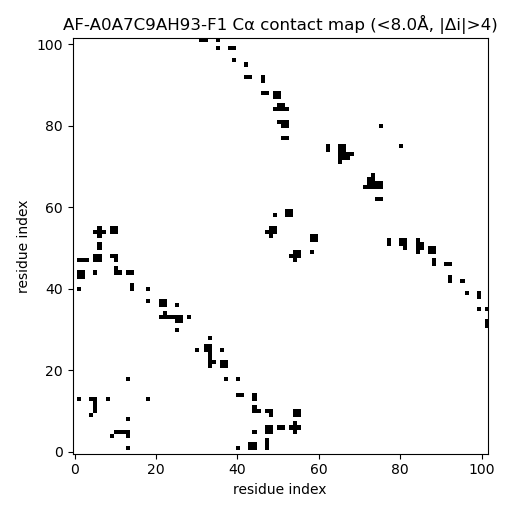O O . ARG A 1 80 ? -13.023 -4.085 6.499 1.00 94.00 80 ARG A O 1
ATOM 593 N N . HIS A 1 81 ? -11.292 -4.176 7.945 1.00 94.44 81 HIS A N 1
ATOM 594 C CA . HIS A 1 81 ? -10.381 -3.382 7.120 1.00 94.44 81 HIS A CA 1
ATOM 595 C C . HIS A 1 81 ? -10.090 -4.087 5.799 1.00 94.44 81 HIS A C 1
ATOM 597 O O . HIS A 1 81 ? -10.206 -3.470 4.752 1.00 94.44 81 HIS A O 1
ATOM 603 N N . LEU A 1 82 ? -9.792 -5.389 5.825 1.00 93.69 82 LEU A N 1
ATOM 604 C CA . LEU A 1 82 ? -9.427 -6.158 4.632 1.00 93.69 82 LEU A CA 1
ATOM 605 C C . LEU A 1 82 ? -10.520 -6.138 3.547 1.00 93.69 82 LEU A C 1
ATOM 607 O O . LEU A 1 82 ? -10.204 -6.038 2.364 1.00 93.69 82 LEU A O 1
ATOM 611 N N . LYS A 1 83 ? -11.802 -6.160 3.940 1.00 94.62 83 LYS A N 1
ATOM 612 C CA . LYS A 1 83 ? -12.942 -6.031 3.011 1.00 94.62 83 LYS A CA 1
ATOM 613 C C . LYS A 1 83 ? -12.935 -4.718 2.222 1.00 94.62 83 LYS A C 1
ATOM 615 O O . LYS A 1 83 ? -13.458 -4.691 1.116 1.00 94.62 83 LYS A O 1
ATOM 620 N N . PHE A 1 84 ? -12.355 -3.655 2.775 1.00 93.25 84 PHE A N 1
ATOM 621 C CA . PHE A 1 84 ? -12.160 -2.377 2.089 1.00 93.25 84 PHE A CA 1
ATOM 622 C C . PHE A 1 84 ? -10.771 -2.278 1.438 1.00 93.25 84 PHE A C 1
ATOM 624 O O . PHE A 1 84 ? -10.647 -1.863 0.286 1.00 93.25 84 PHE A O 1
ATOM 631 N N . GLY A 1 85 ? -9.725 -2.687 2.156 1.00 93.25 85 GLY A N 1
ATOM 632 C CA . GLY A 1 85 ? -8.329 -2.594 1.738 1.00 93.25 85 GLY A CA 1
ATOM 633 C C . GLY A 1 85 ? -8.029 -3.407 0.483 1.00 93.25 85 GLY A C 1
ATOM 634 O O . GLY A 1 85 ? -7.410 -2.891 -0.436 1.00 93.25 85 GLY A O 1
ATOM 635 N N . VAL A 1 86 ? -8.538 -4.639 0.375 1.00 93.50 86 VAL A N 1
ATOM 636 C CA . VAL A 1 86 ? -8.327 -5.483 -0.815 1.00 93.50 86 VAL A CA 1
ATOM 637 C C . VAL A 1 86 ? -8.884 -4.843 -2.091 1.00 93.50 86 VAL A C 1
ATOM 639 O O . VAL A 1 86 ? -8.094 -4.590 -3.003 1.00 93.50 86 VAL A O 1
ATOM 642 N N . PRO A 1 87 ? -10.192 -4.540 -2.202 1.00 95.19 87 PRO A N 1
ATOM 643 C CA . PRO A 1 87 ? -10.721 -3.968 -3.436 1.00 95.19 87 PRO A CA 1
ATOM 644 C C . PRO A 1 87 ? -10.134 -2.583 -3.733 1.00 95.19 87 PRO A C 1
ATOM 646 O O . PRO A 1 87 ? -9.779 -2.315 -4.879 1.00 95.19 87 PRO A O 1
ATOM 649 N N . SER A 1 88 ? -9.956 -1.721 -2.724 1.00 94.56 88 SER A N 1
ATOM 650 C CA . SER A 1 88 ? -9.399 -0.377 -2.937 1.00 94.56 88 SER A CA 1
ATOM 651 C C . SER A 1 88 ? -7.942 -0.412 -3.408 1.00 94.56 88 SER A C 1
ATOM 653 O O . SER A 1 88 ? -7.614 0.230 -4.406 1.00 94.56 88 SER A O 1
ATOM 655 N N . THR A 1 89 ? -7.074 -1.209 -2.775 1.00 93.19 89 THR A N 1
ATOM 656 C CA . THR A 1 89 ? -5.671 -1.356 -3.189 1.00 93.19 89 THR A CA 1
ATOM 657 C C . THR A 1 89 ? -5.566 -1.909 -4.606 1.00 93.19 89 THR A C 1
ATOM 659 O O . THR A 1 89 ? -4.757 -1.402 -5.382 1.00 93.19 89 THR A O 1
ATOM 662 N N . VAL A 1 90 ? -6.381 -2.902 -4.982 1.00 93.06 90 VAL A N 1
ATOM 663 C CA . VAL A 1 90 ? -6.371 -3.469 -6.343 1.00 93.06 90 VAL A CA 1
ATOM 664 C C . VAL A 1 90 ? -6.773 -2.419 -7.378 1.00 93.06 90 VAL A C 1
ATOM 666 O O . VAL A 1 90 ? -6.042 -2.211 -8.348 1.00 93.06 90 VAL A O 1
ATOM 669 N N . ILE A 1 91 ? -7.888 -1.719 -7.152 1.00 95.81 91 ILE A N 1
ATOM 670 C CA . ILE A 1 91 ? -8.410 -0.710 -8.083 1.00 95.81 91 ILE A CA 1
ATOM 671 C C . ILE A 1 91 ? -7.413 0.442 -8.249 1.00 95.81 91 ILE A C 1
ATOM 673 O O . ILE A 1 91 ? -7.051 0.790 -9.372 1.00 95.81 91 ILE A O 1
ATOM 677 N N . VAL A 1 92 ? -6.917 1.008 -7.146 1.00 95.06 92 VAL A N 1
ATOM 678 C CA . VAL A 1 92 ? -5.990 2.150 -7.185 1.00 95.06 92 VAL A CA 1
ATOM 679 C C . VAL A 1 92 ? -4.644 1.747 -7.792 1.00 95.06 92 VAL A C 1
ATOM 681 O O . VAL A 1 92 ? -4.056 2.510 -8.560 1.00 95.06 92 VAL A O 1
ATOM 684 N N . THR A 1 93 ? -4.170 0.526 -7.523 1.00 92.19 93 THR A N 1
ATOM 685 C CA . THR A 1 93 ? -2.958 0.005 -8.169 1.00 92.19 93 THR A CA 1
ATOM 686 C C . THR A 1 93 ? -3.150 -0.078 -9.680 1.00 92.19 93 THR A C 1
ATOM 688 O O . THR A 1 93 ? -2.313 0.439 -10.416 1.00 92.19 93 THR A O 1
ATOM 691 N N . ALA A 1 94 ? -4.258 -0.661 -10.148 1.00 92.94 94 ALA A N 1
ATOM 692 C CA . ALA A 1 94 ? -4.545 -0.784 -11.575 1.00 92.94 94 ALA A CA 1
ATOM 693 C C . ALA A 1 94 ? -4.619 0.586 -12.268 1.00 92.94 94 ALA A C 1
ATOM 695 O O . ALA A 1 94 ? -3.974 0.784 -13.296 1.00 92.94 94 ALA A O 1
ATOM 696 N N . ILE A 1 95 ? -5.331 1.549 -11.674 1.00 94.31 95 ILE A N 1
ATOM 697 C CA . ILE A 1 95 ? -5.446 2.913 -12.211 1.00 94.31 95 ILE A CA 1
ATOM 698 C C . ILE A 1 95 ? -4.068 3.567 -12.339 1.00 94.31 95 ILE A C 1
ATOM 700 O O . ILE A 1 95 ? -3.732 4.091 -13.399 1.00 94.31 95 ILE A O 1
ATOM 704 N N . GLY A 1 96 ? -3.238 3.513 -11.295 1.00 91.44 96 GLY A N 1
ATOM 705 C CA . GLY A 1 96 ? -1.915 4.132 -11.357 1.00 91.44 96 GLY A CA 1
ATOM 706 C C . GLY A 1 96 ? -0.975 3.468 -12.354 1.00 91.44 96 GLY A C 1
ATOM 707 O O . GLY A 1 96 ? -0.246 4.166 -13.048 1.00 91.44 96 GLY A O 1
ATOM 708 N N . LEU A 1 97 ? -1.028 2.141 -12.504 1.00 89.69 97 LEU A N 1
ATOM 709 C CA . LEU A 1 97 ? -0.244 1.451 -13.533 1.00 89.69 97 LEU A CA 1
ATOM 710 C C . LEU A 1 97 ? -0.675 1.839 -14.956 1.00 89.69 97 LEU A C 1
ATOM 712 O O . LEU A 1 97 ? 0.171 1.898 -15.843 1.00 89.69 97 LEU A O 1
ATOM 716 N N . ILE A 1 98 ? -1.960 2.136 -15.174 1.00 90.88 98 ILE A N 1
ATOM 717 C CA . ILE A 1 98 ? -2.462 2.649 -16.459 1.00 90.88 98 ILE A CA 1
ATOM 718 C C . ILE A 1 98 ? -1.993 4.093 -16.703 1.00 90.88 98 ILE A C 1
ATOM 720 O O . ILE A 1 98 ? -1.691 4.447 -17.843 1.00 90.88 98 ILE A O 1
ATOM 724 N N . LEU A 1 99 ? -1.928 4.919 -15.652 1.00 91.62 99 LEU A N 1
ATOM 725 C CA . LEU A 1 99 ? -1.490 6.318 -15.727 1.00 91.62 99 LEU A CA 1
ATOM 726 C C . LEU A 1 99 ? 0.025 6.468 -15.901 1.00 91.62 99 LEU A C 1
ATOM 728 O O . LEU A 1 99 ? 0.467 7.405 -16.565 1.00 91.62 99 LEU A O 1
ATOM 732 N N . ILE A 1 100 ? 0.823 5.555 -15.339 1.00 86.69 100 ILE A N 1
ATOM 733 C CA . ILE A 1 100 ? 2.279 5.505 -15.527 1.00 86.69 100 ILE A CA 1
ATOM 734 C C . ILE A 1 100 ? 2.572 4.953 -16.935 1.00 86.69 100 ILE A C 1
ATOM 736 O O . ILE A 1 100 ? 2.951 3.794 -17.131 1.00 86.69 100 ILE A O 1
ATOM 740 N N . ARG A 1 101 ? 2.355 5.801 -17.944 1.00 72.69 101 ARG A N 1
ATOM 741 C CA . ARG A 1 101 ? 2.786 5.575 -19.330 1.00 72.69 101 ARG A CA 1
ATOM 742 C C . ARG A 1 101 ? 4.237 6.022 -19.524 1.00 72.69 101 ARG A C 1
ATOM 744 O O . ARG A 1 101 ? 4.745 6.816 -18.737 1.00 72.69 101 ARG A O 1
ATOM 751 N N . ASP A 1 102 ? 4.889 5.398 -20.508 1.00 59.56 102 ASP A N 1
ATOM 752 C CA . ASP A 1 102 ? 6.272 5.697 -20.916 1.00 59.56 102 ASP A CA 1
ATOM 753 C C . ASP A 1 102 ? 6.438 7.164 -21.339 1.00 59.56 102 ASP A C 1
ATOM 755 O O . ASP A 1 102 ? 5.535 7.673 -22.045 1.00 59.56 102 ASP A O 1
#

Foldseek 3Di:
DLLVCLQVPNLVVSCVVCVVVQLVVQVVVPPLSSVLSVQLSNQLSVLSLQQWCSSDPVSVVVQVCLCVPPPRHDRCDRVNSNVVSNVRSVVSSVVSVVVSDD